Protein AF-A0A533S5J5-F1 (afdb_monomer)

Radius of gyration: 19.78 Å; Cα contacts (8 Å, |Δi|>4): 360; chains: 1; bounding box: 47×61×47 Å

Foldseek 3Di:
DDECEAAACEAAEELEDAEHVEYHYQEYHYHNEYHYANEYHDHLEYHEANEYAAACEYEDHNEYEYHNHYHYHNHYTDHYHYPVPVVLVVLCVVCVVVVPPDDDDPLLSLLQSQLVVVQKDFLVSSCNNSVDPSVVSVVSQVVCVVVVQWDWDDDPRIMIHGNDPPPPPPPDDD

Sequence (174 aa):
ISASTKITFSVVYENTRIGANTVLDTCVVAENCRIGDRVEIERDTVVGAGTELGDGSHLTVQSRVGPFVVVQPHTVVEGTVTAFEKDIERICGLLEKAHAGFGLTHEEAKVCGTLCELGEADARTITRFTNIPYSRTLSILTGLQERGITVSFGNIPKMYALAREEVKDARSSS

Solvent-accessible surface area (backbone atoms only — not comparable to full-atom values): 9068 Å² total; per-residue (Å²): 113,41,66,74,49,44,77,39,85,48,50,76,41,63,78,44,44,40,25,35,54,17,39,37,31,40,23,40,36,34,36,50,17,40,38,28,35,46,21,38,36,30,41,64,19,37,38,27,40,48,18,34,38,24,41,45,18,35,34,38,66,56,11,33,38,31,49,62,26,78,43,57,56,64,36,77,44,76,43,76,49,56,46,68,67,60,51,48,54,52,50,46,54,59,40,49,78,66,41,87,80,67,84,74,52,76,69,50,48,42,52,52,48,52,23,66,75,60,49,60,38,35,63,68,56,48,21,69,76,60,73,41,58,59,74,56,43,51,53,43,53,49,54,34,35,79,70,59,50,29,45,74,50,66,88,79,76,48,28,34,25,59,48,74,76,74,75,77,77,75,70,80,85,127

Structure (mmCIF, N/CA/C/O backbone):
data_AF-A0A533S5J5-F1
#
_entry.id   AF-A0A533S5J5-F1
#
loop_
_atom_site.group_PDB
_atom_site.id
_atom_site.type_symbol
_atom_site.label_atom_id
_atom_site.label_alt_id
_atom_site.label_comp_id
_atom_site.label_asym_id
_atom_site.label_entity_id
_atom_site.label_seq_id
_atom_site.pdbx_PDB_ins_code
_atom_site.Cartn_x
_atom_site.Cartn_y
_atom_site.Cartn_z
_atom_site.occupancy
_atom_site.B_iso_or_equiv
_atom_site.auth_seq_id
_atom_site.auth_comp_id
_atom_site.auth_asym_id
_atom_site.auth_atom_id
_atom_site.pdbx_PDB_model_num
ATOM 1 N N . ILE A 1 1 ? -1.918 -9.291 -15.850 1.00 79.62 1 ILE A N 1
ATOM 2 C CA . ILE A 1 1 ? -0.518 -9.091 -16.287 1.00 79.62 1 ILE A CA 1
ATOM 3 C C . ILE A 1 1 ? -0.581 -8.536 -17.698 1.00 79.62 1 ILE A C 1
ATOM 5 O O . ILE A 1 1 ? -1.290 -9.121 -18.512 1.00 79.62 1 ILE A O 1
ATOM 9 N N . SER A 1 2 ? 0.044 -7.389 -17.946 1.00 84.38 2 SER A N 1
ATOM 10 C CA . SER A 1 2 ? 0.056 -6.737 -19.260 1.00 84.38 2 SER A CA 1
ATOM 11 C C . SER A 1 2 ? 1.109 -7.339 -20.201 1.00 84.38 2 SER A C 1
ATOM 13 O O . SER A 1 2 ? 1.879 -8.224 -19.828 1.00 84.38 2 SER A O 1
ATOM 15 N N . ALA A 1 3 ? 1.116 -6.894 -21.459 1.00 80.44 3 ALA A N 1
ATOM 16 C CA . ALA A 1 3 ? 2.043 -7.388 -22.472 1.00 80.44 3 ALA A CA 1
ATOM 17 C C . ALA A 1 3 ? 3.513 -7.068 -22.129 1.00 80.44 3 ALA A C 1
ATOM 19 O O . ALA A 1 3 ? 3.823 -6.043 -21.518 1.00 80.44 3 ALA A O 1
ATOM 20 N N . SER A 1 4 ? 4.424 -7.942 -22.566 1.00 85.25 4 SER A N 1
ATOM 21 C CA . SER A 1 4 ? 5.881 -7.780 -22.425 1.00 85.25 4 SER A CA 1
ATOM 22 C C . SER A 1 4 ? 6.419 -7.764 -20.984 1.00 85.25 4 SER A C 1
ATOM 24 O O . SER A 1 4 ? 7.568 -7.379 -20.774 1.00 85.25 4 SER A O 1
ATOM 26 N N . THR A 1 5 ? 5.632 -8.192 -19.992 1.00 88.12 5 THR A N 1
ATOM 27 C CA . THR A 1 5 ? 6.115 -8.396 -18.618 1.00 88.12 5 THR A CA 1
ATOM 28 C C . THR A 1 5 ? 7.006 -9.639 -18.542 1.00 88.12 5 THR A C 1
ATOM 30 O O . THR A 1 5 ? 6.647 -10.698 -19.061 1.00 88.12 5 THR A O 1
ATOM 33 N N . LYS A 1 6 ? 8.152 -9.533 -17.863 1.00 90.88 6 LYS A N 1
ATOM 34 C CA . LYS A 1 6 ? 9.041 -10.664 -17.562 1.00 90.88 6 LYS A CA 1
ATOM 35 C C . LYS A 1 6 ? 8.973 -10.980 -16.075 1.00 90.88 6 LYS A C 1
ATOM 37 O O . LYS A 1 6 ? 9.181 -10.092 -15.260 1.00 90.88 6 LYS A O 1
ATOM 42 N N . ILE A 1 7 ? 8.685 -12.233 -15.735 1.00 90.56 7 ILE A N 1
ATOM 43 C CA . ILE A 1 7 ? 8.615 -12.709 -14.350 1.00 90.56 7 ILE A CA 1
ATOM 44 C C . ILE A 1 7 ? 9.520 -13.933 -14.241 1.00 90.56 7 ILE A C 1
ATOM 46 O O . ILE A 1 7 ? 9.263 -14.945 -14.893 1.00 90.56 7 ILE A O 1
ATOM 50 N N . THR A 1 8 ? 10.577 -13.833 -13.439 1.00 91.12 8 THR A N 1
ATOM 51 C CA . THR A 1 8 ? 11.606 -14.871 -13.294 1.00 91.12 8 THR A CA 1
ATOM 52 C C . THR A 1 8 ? 11.771 -15.192 -11.816 1.00 91.12 8 THR A C 1
ATOM 54 O O . THR A 1 8 ? 12.096 -14.304 -11.047 1.00 91.12 8 THR A O 1
ATOM 57 N N . PHE A 1 9 ? 11.523 -16.437 -11.399 1.00 89.50 9 PHE A N 1
ATOM 58 C CA . PHE A 1 9 ? 11.645 -16.875 -9.993 1.00 89.50 9 PHE A CA 1
ATOM 59 C C . PHE A 1 9 ? 10.881 -16.020 -8.958 1.00 89.50 9 PHE A C 1
ATOM 61 O O . PHE A 1 9 ? 11.203 -16.052 -7.773 1.00 89.50 9 PHE A O 1
ATOM 68 N N . SER A 1 10 ? 9.851 -15.286 -9.385 1.00 89.88 10 SER A N 1
ATOM 69 C CA . SER A 1 10 ? 9.078 -14.393 -8.519 1.00 89.88 10 SER A CA 1
ATOM 70 C C . SER A 1 10 ? 7.706 -14.958 -8.171 1.00 89.88 10 SER A C 1
ATOM 72 O O . SER A 1 10 ? 7.089 -15.678 -8.958 1.00 89.88 10 SER A O 1
ATOM 74 N N . VAL A 1 11 ? 7.201 -14.575 -7.000 1.00 87.62 11 VAL A N 1
ATOM 75 C CA . VAL A 1 11 ? 5.860 -14.917 -6.512 1.00 87.62 11 VAL A CA 1
ATOM 76 C C . VAL A 1 11 ? 4.982 -13.674 -6.569 1.00 87.62 11 VAL A C 1
ATOM 78 O O . VAL A 1 11 ? 5.338 -12.639 -6.013 1.00 87.62 11 VAL A O 1
ATOM 81 N N . VAL A 1 12 ? 3.823 -13.777 -7.219 1.00 90.06 12 VAL A N 1
ATOM 82 C CA . VAL A 1 12 ? 2.821 -12.705 -7.288 1.00 90.06 12 VAL A CA 1
ATOM 83 C C . VAL A 1 12 ? 1.501 -13.243 -6.751 1.00 90.06 12 VAL A C 1
ATOM 85 O O . VAL A 1 12 ? 0.959 -14.205 -7.293 1.00 90.06 12 VAL A O 1
ATOM 88 N N . TYR A 1 13 ? 1.000 -12.628 -5.684 1.00 84.00 13 TYR A N 1
ATOM 89 C CA . TYR A 1 13 ? -0.268 -12.988 -5.055 1.00 84.00 13 TYR A CA 1
ATOM 90 C C . TYR A 1 13 ? -1.476 -12.390 -5.796 1.00 84.00 13 TYR A C 1
ATOM 92 O O . TYR A 1 13 ? -1.351 -11.598 -6.735 1.00 84.00 13 TYR A O 1
ATOM 100 N N . GLU A 1 14 ? -2.672 -12.817 -5.395 1.00 80.62 14 GLU A N 1
ATOM 101 C CA . GLU A 1 14 ? -3.927 -12.499 -6.072 1.00 80.62 14 GLU A CA 1
ATOM 102 C C . GLU A 1 14 ? -4.312 -11.011 -6.032 1.00 80.62 14 GLU A C 1
ATOM 104 O O . GLU A 1 14 ? -3.802 -10.212 -5.248 1.00 80.62 14 GLU A O 1
ATOM 109 N N . ASN A 1 15 ? -5.232 -10.624 -6.921 1.00 79.81 15 ASN A N 1
ATOM 110 C CA . ASN A 1 15 ? -5.727 -9.248 -7.069 1.00 79.81 15 ASN A CA 1
ATOM 111 C C . ASN A 1 15 ? -4.654 -8.194 -7.401 1.00 79.81 15 ASN A C 1
ATOM 113 O O . ASN A 1 15 ? -4.936 -6.996 -7.372 1.00 79.81 15 ASN A O 1
ATOM 117 N N . THR A 1 16 ? -3.454 -8.627 -7.789 1.00 85.06 16 THR A N 1
ATOM 118 C CA . THR A 1 16 ? -2.362 -7.745 -8.196 1.00 85.06 16 THR A CA 1
ATOM 119 C C . THR A 1 16 ? -2.407 -7.440 -9.692 1.00 85.06 16 THR A C 1
ATOM 121 O O . THR A 1 16 ? -2.560 -8.320 -10.545 1.00 85.06 16 THR A O 1
ATOM 124 N N . ARG A 1 17 ? -2.270 -6.157 -10.031 1.00 88.75 17 ARG A N 1
ATOM 125 C CA . ARG A 1 17 ? -2.191 -5.664 -11.413 1.00 88.75 17 ARG A CA 1
ATOM 126 C C . ARG A 1 17 ? -0.745 -5.334 -11.738 1.00 88.75 17 ARG A C 1
ATOM 128 O O . ARG A 1 17 ? -0.096 -4.659 -10.955 1.00 88.75 17 ARG A O 1
ATOM 135 N N . ILE A 1 18 ? -0.266 -5.795 -12.891 1.00 92.62 18 ILE A N 1
ATOM 136 C CA . ILE A 1 18 ? 1.099 -5.535 -13.360 1.00 92.62 18 ILE A CA 1
ATOM 137 C C . ILE A 1 18 ? 1.045 -4.905 -14.743 1.00 92.62 18 ILE A C 1
ATOM 139 O O . ILE A 1 18 ? 0.459 -5.505 -15.653 1.00 92.62 18 ILE A O 1
ATOM 143 N N . GLY A 1 19 ? 1.649 -3.724 -14.858 1.00 91.56 19 GLY A N 1
ATOM 144 C CA . GLY A 1 19 ? 1.806 -2.945 -16.076 1.00 91.56 19 GLY A CA 1
ATOM 145 C C . GLY A 1 19 ? 2.725 -3.586 -17.115 1.00 91.56 19 GLY A C 1
ATOM 146 O O . GLY A 1 19 ? 3.344 -4.635 -16.906 1.00 91.56 19 GLY A O 1
ATOM 147 N N . ALA A 1 20 ? 2.734 -2.988 -18.299 1.00 92.62 20 ALA A N 1
ATOM 148 C CA . ALA A 1 20 ? 3.466 -3.461 -19.462 1.00 92.62 20 ALA A CA 1
ATOM 149 C C . ALA A 1 20 ? 4.966 -3.187 -19.331 1.00 92.62 20 ALA A C 1
ATOM 151 O O . ALA A 1 20 ? 5.386 -2.190 -18.748 1.00 92.62 20 ALA A O 1
ATOM 152 N N . ASN A 1 21 ? 5.784 -4.036 -19.958 1.00 93.38 21 ASN A N 1
ATOM 153 C CA . ASN A 1 21 ? 7.254 -3.917 -19.956 1.00 93.38 21 ASN A CA 1
ATOM 154 C C . ASN A 1 21 ? 7.889 -3.937 -18.555 1.00 93.38 21 ASN A C 1
ATOM 156 O O . ASN A 1 21 ? 8.977 -3.404 -18.360 1.00 93.38 21 ASN A O 1
ATOM 160 N N . THR A 1 22 ? 7.198 -4.530 -17.588 1.00 93.94 22 THR A N 1
ATOM 161 C CA . THR A 1 22 ? 7.650 -4.632 -16.202 1.00 93.94 22 THR A CA 1
ATOM 162 C C . THR A 1 22 ? 8.494 -5.895 -16.002 1.00 93.94 22 THR A C 1
ATOM 164 O O . THR A 1 22 ? 8.206 -6.941 -16.594 1.00 93.94 22 THR A O 1
ATOM 167 N N . VAL A 1 23 ? 9.546 -5.806 -15.192 1.00 94.69 23 VAL A N 1
ATOM 168 C CA . VAL A 1 23 ? 10.498 -6.891 -14.924 1.00 94.69 23 VAL A CA 1
ATOM 169 C C . VAL A 1 23 ? 10.460 -7.242 -13.445 1.00 94.69 23 VAL A C 1
ATOM 171 O O . VAL A 1 23 ? 10.654 -6.384 -12.592 1.00 94.69 23 VAL A O 1
ATOM 174 N N . LEU A 1 24 ? 10.189 -8.510 -13.151 1.00 93.06 24 LEU A N 1
ATOM 175 C CA . LEU A 1 24 ? 10.242 -9.098 -11.819 1.00 93.06 24 LEU A CA 1
ATOM 176 C C . LEU A 1 24 ? 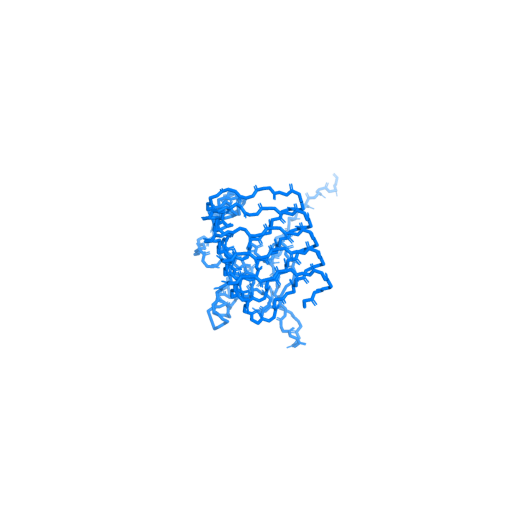11.295 -10.206 -11.839 1.00 93.06 24 LEU A C 1
ATOM 178 O O . LEU A 1 24 ? 11.146 -11.171 -12.597 1.00 93.06 24 LEU A O 1
ATOM 182 N N . ASP A 1 25 ? 12.322 -10.089 -11.003 1.00 93.81 25 ASP A N 1
ATOM 183 C CA . ASP A 1 25 ? 13.356 -11.112 -10.836 1.00 93.81 25 ASP A CA 1
ATOM 184 C C . ASP A 1 25 ? 13.514 -11.489 -9.361 1.00 93.81 25 ASP A C 1
ATOM 186 O O . ASP A 1 25 ? 13.860 -10.652 -8.539 1.00 93.81 25 ASP A O 1
ATOM 190 N N . THR A 1 26 ? 13.268 -12.757 -9.029 1.00 91.75 26 THR A N 1
ATOM 191 C CA . THR A 1 26 ? 13.468 -13.359 -7.702 1.00 91.75 26 THR A CA 1
ATOM 192 C C . THR A 1 26 ? 12.866 -12.510 -6.574 1.00 91.75 26 THR A C 1
ATOM 194 O O . THR A 1 26 ? 13.522 -12.196 -5.581 1.00 91.75 26 THR A O 1
ATOM 197 N N . CYS A 1 27 ? 11.612 -12.089 -6.743 1.00 90.12 27 CYS A N 1
ATOM 198 C CA . CYS A 1 27 ? 10.936 -11.158 -5.837 1.00 90.12 27 CYS A CA 1
ATOM 199 C C . CYS A 1 27 ? 9.575 -11.684 -5.361 1.00 90.12 27 CYS A C 1
ATOM 201 O O . CYS A 1 27 ? 8.988 -12.590 -5.957 1.00 90.12 27 CYS A O 1
ATOM 203 N N . VAL A 1 28 ? 9.031 -11.082 -4.304 1.00 87.38 28 VAL A N 1
ATOM 204 C CA . VAL A 1 28 ? 7.688 -11.393 -3.790 1.00 87.38 28 VAL A CA 1
ATOM 205 C C . VAL A 1 28 ? 6.810 -10.154 -3.869 1.00 87.38 28 VAL A C 1
ATOM 207 O O . VAL A 1 28 ? 7.141 -9.123 -3.291 1.00 87.38 28 VAL A O 1
ATOM 210 N N . VAL A 1 29 ? 5.672 -10.262 -4.551 1.00 90.12 29 VAL A N 1
ATOM 211 C CA . VAL A 1 29 ? 4.645 -9.219 -4.625 1.00 90.12 29 VAL A CA 1
ATOM 212 C C . VAL A 1 29 ? 3.370 -9.731 -3.978 1.00 90.12 29 VAL A C 1
ATOM 214 O O . VAL A 1 29 ? 2.748 -10.663 -4.485 1.00 90.12 29 VAL A O 1
ATOM 217 N N . ALA A 1 30 ? 2.994 -9.126 -2.854 1.00 84.81 30 ALA A N 1
ATOM 218 C CA . ALA A 1 30 ? 1.798 -9.479 -2.101 1.00 84.81 30 ALA A CA 1
ATOM 219 C C . ALA A 1 30 ? 0.495 -9.116 -2.844 1.00 84.81 30 ALA A C 1
ATOM 221 O O . ALA A 1 30 ? 0.498 -8.672 -3.994 1.00 84.81 30 ALA A O 1
ATOM 222 N N . GLU A 1 31 ? -0.635 -9.394 -2.200 1.00 77.69 31 GLU A N 1
ATOM 223 C CA . GLU A 1 31 ? -1.970 -9.249 -2.776 1.00 77.69 31 GLU A CA 1
ATOM 224 C C . GLU A 1 31 ? -2.414 -7.789 -2.922 1.00 77.69 31 GLU A C 1
ATOM 226 O O . GLU A 1 31 ? -1.979 -6.902 -2.183 1.00 77.69 31 GLU A O 1
ATOM 231 N N . ASN A 1 32 ? -3.355 -7.552 -3.839 1.00 81.69 32 ASN A N 1
ATOM 232 C CA . ASN A 1 32 ? -3.981 -6.244 -4.076 1.00 81.69 32 ASN A CA 1
ATOM 233 C C . ASN A 1 32 ? -3.008 -5.124 -4.495 1.00 81.69 32 ASN A C 1
ATOM 235 O O . ASN A 1 32 ? -3.327 -3.947 -4.329 1.00 81.69 32 ASN A O 1
ATOM 239 N N . CYS A 1 33 ? -1.841 -5.461 -5.043 1.00 86.00 33 CYS A N 1
ATOM 240 C CA . CYS A 1 33 ? -0.856 -4.468 -5.462 1.00 86.00 33 CYS A CA 1
ATOM 241 C C . CYS A 1 33 ? -1.174 -3.889 -6.849 1.00 86.00 33 CYS A C 1
ATOM 243 O O . CYS A 1 33 ? -1.759 -4.553 -7.715 1.00 86.00 33 CYS A O 1
ATOM 245 N N . ARG A 1 34 ? -0.740 -2.653 -7.102 1.00 89.00 34 ARG A N 1
ATOM 246 C CA . ARG A 1 34 ? -0.739 -2.052 -8.444 1.00 89.00 34 ARG A CA 1
ATOM 247 C C . ARG A 1 34 ? 0.683 -1.745 -8.855 1.00 89.00 34 ARG A C 1
ATOM 249 O O . ARG A 1 34 ? 1.305 -0.859 -8.294 1.00 89.00 34 ARG A O 1
ATOM 256 N N . ILE A 1 35 ? 1.187 -2.464 -9.841 1.00 93.19 35 ILE A N 1
ATOM 257 C CA . ILE A 1 35 ? 2.502 -2.222 -10.416 1.00 93.19 35 ILE A CA 1
ATOM 258 C C . ILE A 1 35 ? 2.305 -1.505 -11.748 1.00 93.19 35 ILE A C 1
ATOM 260 O O . ILE A 1 35 ? 1.610 -2.033 -12.621 1.00 93.19 35 ILE A O 1
ATOM 264 N N . GLY A 1 36 ? 2.891 -0.319 -11.882 1.00 91.94 36 GLY A N 1
ATOM 265 C CA . GLY A 1 36 ? 2.875 0.491 -13.094 1.00 91.94 36 GLY A CA 1
ATOM 266 C C . GLY A 1 36 ? 3.622 -0.139 -14.270 1.00 91.94 36 GLY A C 1
ATOM 267 O O . GLY A 1 36 ? 4.120 -1.272 -14.208 1.00 91.94 36 GLY A O 1
ATOM 268 N N . ASP A 1 37 ? 3.683 0.608 -15.364 1.00 94.06 37 ASP A N 1
ATOM 269 C CA . ASP A 1 37 ? 4.410 0.243 -16.575 1.00 94.06 37 ASP A CA 1
ATOM 270 C C . ASP A 1 37 ? 5.916 0.481 -16.405 1.00 94.06 37 ASP A C 1
ATOM 272 O O . ASP A 1 37 ? 6.342 1.427 -15.744 1.00 94.06 37 ASP A O 1
ATOM 276 N N . ARG A 1 38 ? 6.744 -0.343 -17.060 1.00 94.38 38 ARG A N 1
ATOM 277 C CA . ARG A 1 38 ? 8.219 -0.230 -17.050 1.00 94.38 38 ARG A CA 1
ATOM 278 C C . ARG A 1 38 ? 8.825 -0.265 -15.643 1.00 94.38 38 ARG A C 1
ATOM 280 O O . ARG A 1 38 ? 9.865 0.343 -15.412 1.00 94.38 38 ARG A O 1
ATOM 287 N N . VAL A 1 39 ? 8.165 -0.943 -14.710 1.00 95.19 39 VAL A N 1
ATOM 288 C CA . VAL A 1 39 ? 8.682 -1.120 -13.352 1.00 95.19 39 VAL A CA 1
ATOM 289 C C . VAL A 1 39 ? 9.737 -2.218 -13.353 1.00 95.19 39 VAL A C 1
ATOM 291 O O . VAL A 1 39 ? 9.589 -3.229 -14.039 1.00 95.19 39 VAL A O 1
ATOM 294 N N . GLU A 1 40 ? 10.787 -2.043 -12.567 1.00 95.19 40 GLU A N 1
ATOM 295 C CA . GLU A 1 40 ? 11.826 -3.049 -12.381 1.00 95.19 40 GLU A CA 1
ATOM 296 C C . GLU A 1 40 ? 11.923 -3.419 -10.904 1.00 95.19 40 GLU A C 1
ATOM 298 O O . GLU A 1 40 ? 12.067 -2.557 -10.040 1.00 95.19 40 GLU A O 1
ATOM 303 N N . ILE A 1 41 ? 11.770 -4.708 -10.617 1.00 93.56 41 ILE A N 1
ATOM 304 C CA . ILE A 1 41 ? 11.835 -5.275 -9.274 1.00 93.56 41 ILE A CA 1
ATOM 305 C C . ILE A 1 41 ? 12.953 -6.307 -9.272 1.00 93.56 41 ILE A C 1
ATOM 307 O O . ILE A 1 41 ? 12.817 -7.381 -9.867 1.00 93.56 41 ILE A O 1
ATOM 311 N N . GLU A 1 42 ? 14.055 -5.960 -8.617 1.00 93.06 42 GLU A N 1
ATOM 312 C CA . GLU A 1 42 ? 15.245 -6.798 -8.549 1.00 93.06 42 GLU A CA 1
ATOM 313 C C . GLU A 1 42 ? 15.148 -7.890 -7.470 1.00 93.06 42 GLU A C 1
ATOM 315 O O . GLU A 1 42 ? 14.190 -7.986 -6.695 1.00 93.06 42 GLU A O 1
ATOM 320 N N . ARG A 1 43 ? 16.194 -8.716 -7.417 1.00 90.62 43 ARG A N 1
ATOM 321 C CA . ARG A 1 43 ? 16.293 -9.921 -6.589 1.00 90.62 43 ARG A CA 1
ATOM 322 C C . ARG A 1 43 ? 16.173 -9.646 -5.096 1.00 90.62 43 ARG A C 1
ATOM 324 O O . ARG A 1 43 ? 16.618 -8.618 -4.592 1.00 90.62 43 ARG A O 1
ATOM 331 N N . ASP A 1 44 ? 15.597 -10.615 -4.392 1.00 85.81 44 ASP A N 1
ATOM 332 C CA . ASP A 1 44 ? 15.371 -10.594 -2.944 1.00 85.81 44 ASP A CA 1
ATOM 333 C C . ASP A 1 44 ? 14.493 -9.423 -2.470 1.00 85.81 44 ASP A C 1
ATOM 335 O O . ASP A 1 44 ? 14.482 -9.075 -1.286 1.00 85.81 44 ASP A O 1
ATOM 339 N N . THR A 1 45 ? 13.728 -8.826 -3.388 1.00 89.12 45 THR A N 1
ATOM 340 C CA . THR A 1 45 ? 12.826 -7.715 -3.089 1.00 89.12 45 THR A CA 1
ATOM 341 C C . THR A 1 45 ? 11.460 -8.209 -2.629 1.00 89.12 45 THR A C 1
ATOM 343 O O . THR A 1 45 ? 10.899 -9.163 -3.179 1.00 89.12 45 THR A O 1
ATOM 346 N N . VAL A 1 46 ? 10.882 -7.518 -1.644 1.00 86.38 46 VAL A N 1
ATOM 347 C CA . VAL A 1 46 ? 9.530 -7.789 -1.137 1.00 86.38 46 VAL A CA 1
ATOM 348 C C . VAL A 1 46 ? 8.651 -6.553 -1.279 1.00 86.38 46 VAL A C 1
ATOM 350 O O . VAL A 1 46 ? 9.006 -5.477 -0.803 1.00 86.38 46 VAL A O 1
ATOM 353 N N . VAL A 1 47 ? 7.478 -6.725 -1.885 1.00 87.88 47 VAL A N 1
ATOM 354 C CA . VAL A 1 47 ? 6.427 -5.711 -2.010 1.00 87.88 47 VAL A CA 1
ATOM 355 C C . VAL A 1 47 ? 5.232 -6.133 -1.160 1.00 87.88 47 VAL A C 1
ATOM 357 O O . VAL A 1 47 ? 4.610 -7.166 -1.419 1.00 87.88 47 VAL A O 1
ATOM 360 N N . GLY A 1 48 ? 4.934 -5.345 -0.129 1.00 84.19 48 GLY A N 1
ATOM 361 C CA . GLY A 1 48 ? 3.830 -5.567 0.803 1.00 84.19 48 GLY A CA 1
ATOM 362 C C . GLY A 1 48 ? 2.449 -5.388 0.170 1.00 84.19 48 GLY A C 1
ATOM 363 O O . GLY A 1 48 ? 2.315 -4.833 -0.915 1.00 84.19 48 GLY A O 1
ATOM 364 N N . ALA A 1 49 ? 1.417 -5.897 0.847 1.00 77.69 49 ALA A N 1
ATOM 365 C CA . ALA A 1 49 ? 0.052 -5.932 0.321 1.00 77.69 49 ALA A CA 1
ATOM 366 C C . ALA A 1 49 ? -0.532 -4.527 0.127 1.00 77.69 49 ALA A C 1
ATOM 368 O O . ALA A 1 49 ? -0.271 -3.626 0.924 1.00 77.69 49 ALA A O 1
ATOM 369 N N . GLY A 1 50 ? -1.345 -4.351 -0.917 1.00 74.69 50 GLY A N 1
ATOM 370 C CA . GLY A 1 50 ? -2.009 -3.075 -1.203 1.00 74.69 50 GLY A CA 1
ATOM 371 C C . GLY A 1 50 ? -1.067 -1.947 -1.634 1.00 74.69 50 GLY A C 1
ATOM 372 O O . GLY A 1 50 ? -1.469 -0.789 -1.606 1.00 74.69 50 GLY A O 1
ATOM 373 N N . THR A 1 51 ? 0.176 -2.264 -1.997 1.00 83.44 51 THR A N 1
ATOM 374 C CA . THR A 1 51 ? 1.180 -1.281 -2.418 1.00 83.44 51 THR A CA 1
ATOM 375 C C . THR A 1 51 ? 1.007 -0.897 -3.884 1.00 83.44 51 THR A C 1
ATOM 377 O O . THR A 1 51 ? 0.708 -1.737 -4.741 1.00 83.44 51 THR A O 1
ATOM 380 N N . GLU A 1 52 ? 1.227 0.382 -4.181 1.00 86.12 52 GLU A N 1
ATOM 381 C CA . GLU A 1 52 ? 1.180 0.939 -5.531 1.00 86.12 52 GLU A CA 1
ATOM 382 C C . GLU A 1 52 ? 2.577 1.409 -5.956 1.00 86.12 52 GLU A C 1
ATOM 384 O O . GLU A 1 52 ? 3.195 2.236 -5.288 1.00 86.12 52 GLU A O 1
ATOM 389 N N . LEU A 1 53 ? 3.090 0.870 -7.063 1.00 91.06 53 LEU A N 1
ATOM 390 C CA . LEU A 1 53 ? 4.341 1.283 -7.692 1.00 91.06 53 LEU A CA 1
ATOM 391 C C . LEU A 1 53 ? 4.029 2.085 -8.954 1.00 91.06 53 LEU A C 1
ATOM 393 O O . LEU A 1 53 ? 3.403 1.560 -9.876 1.00 91.06 53 LEU A O 1
ATOM 397 N N . GLY A 1 54 ? 4.455 3.344 -8.991 1.00 88.88 54 GLY A N 1
ATOM 398 C CA . GLY A 1 54 ? 4.294 4.211 -10.152 1.00 88.88 54 GLY A CA 1
ATOM 399 C C . GLY A 1 54 ? 5.152 3.791 -11.348 1.00 88.88 54 GLY A C 1
ATOM 400 O O . GLY A 1 54 ? 6.142 3.073 -11.215 1.00 88.88 54 GLY A O 1
ATOM 401 N N . ASP A 1 55 ? 4.780 4.271 -12.532 1.00 91.75 55 ASP A N 1
ATOM 402 C CA . ASP A 1 55 ? 5.454 3.918 -13.783 1.00 91.75 55 ASP A CA 1
ATOM 403 C C . ASP A 1 55 ? 6.954 4.249 -13.750 1.00 91.75 55 ASP A C 1
ATOM 405 O O . ASP A 1 55 ? 7.376 5.305 -13.272 1.00 91.75 55 ASP A O 1
ATOM 409 N N . GLY A 1 56 ? 7.782 3.345 -14.269 1.00 91.81 56 GLY A N 1
ATOM 410 C CA . GLY A 1 56 ? 9.233 3.517 -14.306 1.00 91.81 56 GLY A CA 1
ATOM 411 C C . GLY A 1 5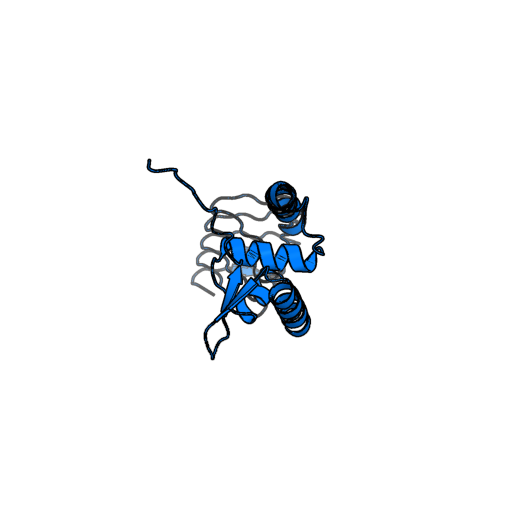6 ? 9.920 3.486 -12.938 1.00 91.81 56 GLY A C 1
ATOM 412 O O . GLY A 1 56 ? 11.067 3.920 -12.851 1.00 91.81 56 GLY A O 1
ATOM 413 N N . SER A 1 57 ? 9.248 3.041 -11.869 1.00 92.94 57 SER A N 1
ATOM 414 C CA . SER A 1 57 ? 9.898 2.846 -10.569 1.00 92.94 57 SER A CA 1
ATOM 415 C C . SER A 1 57 ? 10.864 1.660 -10.601 1.00 92.94 57 SER A C 1
ATOM 417 O O . SER A 1 57 ? 10.572 0.646 -11.240 1.00 92.94 57 SER A O 1
ATOM 419 N N . HIS A 1 58 ? 11.960 1.752 -9.856 1.00 94.44 58 HIS A N 1
ATOM 420 C CA . HIS A 1 58 ? 12.978 0.708 -9.765 1.00 94.44 58 HIS A CA 1
ATOM 421 C C . HIS A 1 58 ? 13.219 0.338 -8.296 1.00 94.44 58 HIS A C 1
ATOM 423 O O . HIS A 1 58 ? 13.543 1.201 -7.482 1.00 94.44 58 HIS A O 1
ATOM 429 N N . LEU A 1 59 ? 13.030 -0.932 -7.942 1.00 92.12 59 LEU A N 1
ATOM 430 C CA . LEU A 1 59 ? 13.302 -1.471 -6.609 1.00 92.12 59 LEU A CA 1
ATOM 431 C C . LEU A 1 59 ? 14.592 -2.283 -6.686 1.00 92.12 59 LEU A C 1
ATOM 433 O O . LEU A 1 59 ? 14.617 -3.320 -7.351 1.00 92.12 59 LEU A O 1
ATOM 437 N N . THR A 1 60 ? 15.635 -1.819 -5.998 1.00 91.94 60 THR A N 1
ATOM 438 C CA . THR A 1 60 ? 16.963 -2.445 -6.050 1.00 91.94 60 THR A CA 1
ATOM 439 C C . THR A 1 60 ? 17.014 -3.746 -5.255 1.00 91.94 60 THR A C 1
ATOM 441 O O . THR A 1 60 ? 16.157 -3.993 -4.403 1.00 91.94 60 THR A O 1
ATOM 444 N N . VAL A 1 61 ? 18.073 -4.536 -5.458 1.00 89.44 61 VAL A N 1
ATOM 445 C CA . VAL A 1 61 ? 18.353 -5.770 -4.704 1.00 89.44 61 VAL A CA 1
ATOM 446 C C . VAL A 1 61 ? 18.113 -5.597 -3.198 1.00 89.44 61 VAL A C 1
ATOM 448 O O . VA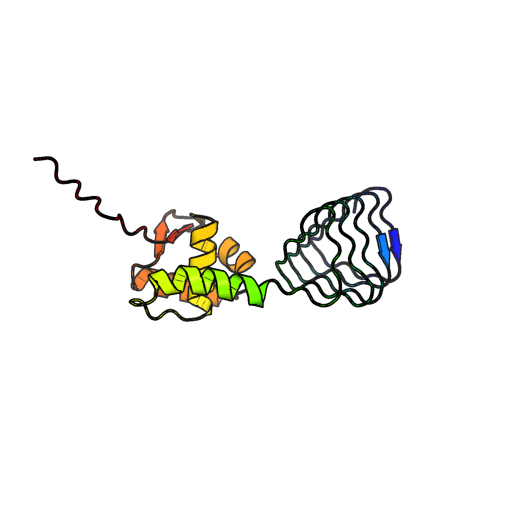L A 1 61 ? 18.547 -4.611 -2.600 1.00 89.44 61 VAL A O 1
ATOM 451 N N . GLN A 1 62 ? 17.447 -6.583 -2.583 1.00 84.62 62 GLN A N 1
ATOM 452 C CA . GLN A 1 62 ? 17.117 -6.631 -1.147 1.00 84.62 62 GLN A CA 1
ATOM 453 C C . GLN A 1 62 ? 16.198 -5.504 -0.645 1.00 84.62 62 GLN A C 1
ATOM 455 O O . GLN A 1 62 ? 16.065 -5.303 0.570 1.00 84.62 62 GLN A O 1
ATOM 460 N N . SER A 1 63 ? 15.523 -4.787 -1.543 1.00 87.44 63 SER A N 1
ATOM 461 C CA . SER A 1 63 ? 14.587 -3.747 -1.135 1.00 87.44 63 SER A CA 1
ATOM 462 C C . SER A 1 63 ? 13.310 -4.321 -0.529 1.00 87.44 63 SER A C 1
ATOM 464 O O . SER A 1 63 ? 12.830 -5.404 -0.866 1.00 87.44 63 SER A O 1
ATOM 466 N N . ARG A 1 64 ? 12.725 -3.587 0.411 1.00 82.44 64 ARG A N 1
ATOM 467 C CA . ARG A 1 64 ? 11.507 -3.989 1.112 1.00 82.44 64 ARG A CA 1
ATOM 468 C C . ARG A 1 64 ? 10.540 -2.833 1.138 1.00 82.44 64 ARG A C 1
ATOM 470 O O . ARG A 1 64 ? 10.751 -1.869 1.863 1.00 82.44 64 ARG A O 1
ATOM 477 N N . VAL A 1 65 ? 9.464 -2.959 0.379 1.00 85.75 65 VAL A N 1
ATOM 478 C CA . VAL A 1 65 ? 8.356 -2.016 0.412 1.00 85.75 65 VAL A CA 1
ATOM 479 C C . VAL A 1 65 ? 7.294 -2.574 1.348 1.00 85.75 65 VAL A C 1
ATOM 481 O O . VAL A 1 65 ? 6.775 -3.670 1.138 1.00 85.75 65 VAL A O 1
ATOM 484 N N . GLY A 1 66 ? 6.995 -1.836 2.412 1.00 78.88 66 GLY A N 1
ATOM 485 C CA . GLY A 1 66 ? 5.932 -2.161 3.352 1.00 78.88 66 GLY A CA 1
ATOM 486 C C . GLY A 1 66 ? 4.558 -2.196 2.673 1.00 78.88 66 GLY A C 1
ATOM 487 O O . GLY A 1 66 ? 4.412 -1.738 1.540 1.00 78.88 66 GLY A O 1
ATOM 488 N N . PRO A 1 67 ? 3.543 -2.761 3.340 1.00 74.62 67 PRO A N 1
ATOM 489 C CA . PRO A 1 67 ? 2.185 -2.758 2.814 1.00 74.62 67 PRO A CA 1
ATOM 490 C C . PRO A 1 67 ? 1.612 -1.332 2.791 1.00 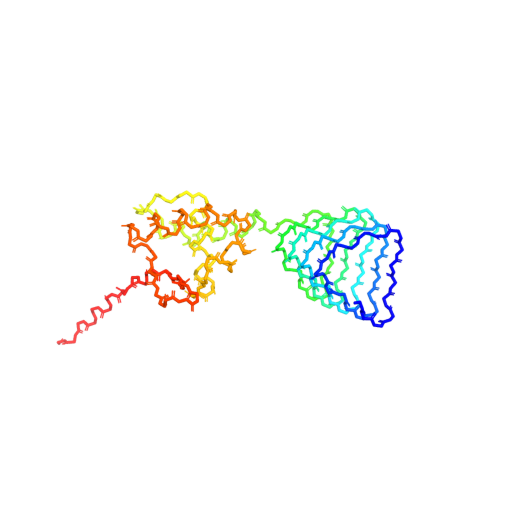74.62 67 PRO A C 1
ATOM 492 O O . PRO A 1 67 ? 1.982 -0.507 3.629 1.00 74.62 67 PRO A O 1
ATOM 495 N N . PHE A 1 68 ? 0.698 -1.070 1.853 1.00 71.12 68 PHE A N 1
ATOM 496 C CA . PHE A 1 68 ? 0.009 0.218 1.651 1.00 71.12 68 PHE A CA 1
ATOM 497 C C . PHE A 1 68 ? 0.935 1.402 1.343 1.00 71.12 68 PHE A C 1
ATOM 499 O O . PHE A 1 68 ? 0.601 2.553 1.610 1.00 71.12 68 PHE A O 1
ATOM 506 N N . VAL A 1 69 ? 2.114 1.133 0.783 1.00 77.38 69 VAL A N 1
ATOM 507 C CA . VAL A 1 69 ? 3.030 2.187 0.338 1.00 77.38 69 VAL A CA 1
ATOM 508 C C . VAL A 1 69 ? 2.632 2.634 -1.067 1.00 77.38 69 VAL A C 1
ATOM 510 O O . VAL A 1 69 ? 2.328 1.805 -1.923 1.00 77.38 69 VAL A O 1
ATOM 513 N N . VAL A 1 70 ? 2.697 3.939 -1.331 1.00 80.56 70 VAL A N 1
ATOM 514 C CA . VAL A 1 70 ? 2.615 4.486 -2.691 1.00 80.56 70 VAL A CA 1
ATOM 515 C C . VAL A 1 70 ? 3.995 4.992 -3.096 1.00 80.56 70 VAL A C 1
ATOM 517 O O . VAL A 1 70 ? 4.494 5.982 -2.560 1.00 80.56 70 VAL A O 1
ATOM 520 N N . VAL A 1 71 ? 4.625 4.306 -4.045 1.00 84.44 71 VAL A N 1
ATOM 521 C CA . VAL A 1 71 ? 5.890 4.721 -4.654 1.00 84.44 71 VAL A CA 1
ATOM 522 C C . VAL A 1 71 ? 5.573 5.563 -5.883 1.00 84.44 71 VAL A C 1
ATOM 524 O O . VAL A 1 71 ? 4.870 5.120 -6.789 1.00 84.44 71 VAL A O 1
ATOM 527 N N . GLN A 1 72 ? 6.091 6.789 -5.920 1.00 85.38 72 GLN A N 1
ATOM 528 C CA . GLN A 1 72 ? 5.868 7.706 -7.038 1.00 85.38 72 GLN A CA 1
ATOM 529 C C . GLN A 1 72 ? 6.520 7.185 -8.335 1.00 85.38 72 GLN A C 1
ATOM 531 O O . GLN A 1 72 ? 7.543 6.492 -8.268 1.00 85.38 72 GLN A O 1
ATOM 536 N N . PRO A 1 73 ? 5.989 7.538 -9.522 1.00 86.31 73 PRO A N 1
ATOM 537 C CA . PRO A 1 73 ? 6.630 7.220 -10.797 1.00 86.31 73 PRO A CA 1
ATOM 538 C C . PRO A 1 73 ? 8.093 7.683 -10.841 1.00 86.31 73 PRO A C 1
ATOM 540 O O . PRO A 1 73 ? 8.442 8.699 -10.240 1.00 86.31 73 PRO A O 1
ATOM 543 N N . HIS A 1 74 ? 8.946 6.946 -11.555 1.00 88.94 74 HIS A N 1
ATOM 544 C CA . HIS A 1 74 ? 10.386 7.219 -11.698 1.00 88.94 74 HIS A CA 1
ATOM 545 C C . HIS A 1 74 ? 11.189 7.256 -10.384 1.00 88.94 74 HIS A C 1
ATOM 547 O O . HIS A 1 74 ? 12.270 7.842 -10.329 1.00 88.94 74 HIS A O 1
ATOM 553 N N . THR A 1 75 ? 10.678 6.633 -9.321 1.00 85.50 75 THR A N 1
ATOM 554 C CA . THR A 1 75 ? 11.379 6.550 -8.033 1.00 85.50 75 THR A CA 1
ATOM 555 C C . THR A 1 75 ? 12.277 5.321 -7.976 1.00 85.50 75 THR A C 1
ATOM 557 O O . THR A 1 75 ? 11.866 4.228 -8.366 1.00 85.50 75 THR A O 1
ATOM 560 N N . VAL A 1 76 ? 13.477 5.496 -7.423 1.00 89.25 76 VAL A N 1
ATOM 561 C CA . VAL A 1 76 ? 14.372 4.396 -7.053 1.00 89.25 76 VAL A CA 1
ATOM 562 C C . VAL A 1 76 ? 14.200 4.111 -5.565 1.00 89.25 76 VAL A C 1
ATOM 564 O O . VAL A 1 76 ? 14.338 5.011 -4.735 1.00 89.25 76 VAL A O 1
ATOM 567 N N . VAL A 1 77 ? 13.861 2.872 -5.230 1.00 83.75 77 VAL A N 1
ATOM 568 C CA . VAL A 1 77 ? 13.741 2.394 -3.855 1.00 83.75 77 VAL A CA 1
ATOM 569 C C . VAL A 1 77 ? 14.971 1.563 -3.529 1.00 83.75 77 VAL A C 1
ATOM 571 O O . VAL A 1 77 ? 15.162 0.503 -4.119 1.00 83.75 77 VAL A O 1
ATOM 574 N N . GLU A 1 78 ? 15.757 2.047 -2.569 1.00 85.00 78 GLU A N 1
ATOM 575 C CA . GLU A 1 78 ? 16.906 1.345 -1.998 1.00 85.00 78 GLU A CA 1
ATOM 576 C C . GLU A 1 78 ? 16.641 1.021 -0.523 1.00 85.00 78 GLU A C 1
ATOM 578 O O . GLU A 1 78 ? 16.352 1.904 0.291 1.00 85.00 78 GLU A O 1
ATOM 583 N N . GLY A 1 79 ? 16.747 -0.258 -0.160 1.00 81.06 79 GLY A N 1
ATOM 584 C CA . GLY A 1 79 ? 16.599 -0.712 1.222 1.00 81.06 79 GLY A CA 1
ATOM 585 C C . GLY A 1 79 ? 15.140 -0.836 1.669 1.00 81.06 79 GLY A C 1
ATOM 586 O O . GLY A 1 79 ? 14.284 -1.315 0.931 1.00 81.06 79 GLY A O 1
ATOM 587 N N . THR A 1 80 ? 14.842 -0.488 2.924 1.00 74.44 80 THR A N 1
ATOM 588 C CA . THR A 1 80 ? 13.503 -0.695 3.506 1.00 74.44 80 THR A CA 1
ATOM 589 C C . THR A 1 80 ? 12.692 0.599 3.504 1.00 74.44 80 THR A C 1
ATOM 591 O O . THR A 1 80 ? 13.014 1.545 4.217 1.00 74.44 80 THR A O 1
ATOM 594 N N . VAL A 1 81 ? 11.599 0.616 2.742 1.00 68.25 81 VAL A N 1
ATOM 595 C CA . VAL A 1 81 ? 10.598 1.685 2.715 1.00 68.25 81 VAL A CA 1
ATOM 596 C C . VAL A 1 81 ? 9.330 1.162 3.367 1.00 68.25 81 VAL A C 1
ATOM 598 O O . VAL A 1 81 ? 8.588 0.389 2.770 1.00 68.25 81 VAL A O 1
ATOM 601 N N . THR A 1 82 ? 9.049 1.585 4.595 1.00 63.06 82 THR A N 1
ATOM 602 C CA . THR A 1 82 ? 7.757 1.331 5.241 1.00 63.06 82 THR A CA 1
ATOM 603 C C . THR A 1 82 ? 6.989 2.647 5.345 1.00 63.06 82 THR A C 1
ATOM 605 O O . THR A 1 82 ? 7.508 3.638 5.852 1.00 63.06 82 THR A O 1
ATOM 608 N N . ALA A 1 83 ? 5.749 2.682 4.844 1.00 54.81 83 ALA A N 1
ATOM 609 C CA . ALA A 1 83 ? 4.877 3.857 4.984 1.00 54.81 83 ALA A CA 1
ATOM 610 C C . ALA A 1 83 ? 4.384 4.041 6.429 1.00 54.81 83 ALA A C 1
ATOM 612 O O . ALA A 1 83 ? 3.928 5.115 6.804 1.00 54.81 83 ALA A O 1
ATOM 613 N N . PHE A 1 84 ? 4.527 3.023 7.283 1.00 42.88 84 PHE A N 1
ATOM 614 C CA . PHE A 1 84 ? 3.984 3.095 8.633 1.00 42.88 84 PHE A CA 1
ATOM 615 C C . PHE A 1 84 ? 4.725 4.065 9.563 1.00 42.88 84 PHE A C 1
ATOM 617 O O . PHE A 1 84 ? 4.076 4.640 10.424 1.00 42.88 84 PHE A O 1
ATOM 624 N N . GLU A 1 85 ? 6.024 4.326 9.417 1.00 43.09 85 GLU A N 1
ATOM 625 C CA . GLU A 1 85 ? 6.705 5.201 10.392 1.00 43.09 85 GLU A CA 1
ATOM 626 C C . GLU A 1 85 ? 6.550 6.701 10.097 1.00 43.09 85 GLU A C 1
ATOM 628 O O . GLU A 1 85 ? 6.387 7.489 11.025 1.00 43.09 85 GLU A O 1
ATOM 633 N N . LYS A 1 86 ? 6.508 7.123 8.826 1.00 39.72 86 LYS A N 1
ATOM 634 C CA . LYS A 1 86 ? 6.486 8.562 8.491 1.00 39.72 86 LYS A CA 1
ATOM 635 C C . LYS A 1 86 ? 5.094 9.179 8.430 1.00 39.72 86 LYS A C 1
ATOM 637 O O . LYS A 1 86 ? 4.946 10.347 8.794 1.00 39.72 86 LYS A O 1
ATOM 642 N N . ASP A 1 87 ? 4.081 8.416 8.029 1.00 44.91 87 ASP A N 1
ATOM 643 C CA . ASP A 1 87 ? 2.716 8.943 7.982 1.00 44.91 87 ASP A CA 1
ATOM 644 C C . ASP A 1 87 ? 2.089 8.966 9.372 1.00 44.91 87 ASP A C 1
ATOM 646 O O . ASP A 1 87 ? 1.367 9.904 9.685 1.00 44.91 87 ASP A O 1
ATOM 650 N N . ILE A 1 88 ? 2.467 8.046 10.269 1.00 45.31 88 ILE A N 1
ATOM 651 C CA . ILE A 1 88 ? 2.093 8.148 11.683 1.00 45.31 88 ILE A CA 1
ATOM 652 C C . ILE A 1 88 ? 2.689 9.406 12.305 1.00 45.31 88 ILE A C 1
ATOM 654 O O . ILE A 1 88 ? 1.945 10.106 12.958 1.00 45.31 88 ILE A O 1
ATOM 658 N N . GLU A 1 89 ? 3.957 9.768 12.106 1.00 41.47 89 GLU A N 1
ATOM 659 C CA . GLU A 1 89 ? 4.495 11.000 12.717 1.00 41.47 89 GLU A CA 1
ATOM 660 C C . GLU A 1 89 ? 3.881 12.280 12.137 1.00 41.47 89 GLU A C 1
ATOM 662 O O . GLU A 1 89 ? 3.702 13.264 12.852 1.00 41.47 89 GLU A O 1
ATOM 667 N N . ARG A 1 90 ? 3.501 12.284 10.854 1.00 42.00 90 ARG A N 1
ATOM 668 C CA . ARG A 1 90 ? 2.889 13.457 10.211 1.00 42.00 90 ARG A CA 1
ATOM 669 C C . ARG A 1 90 ? 1.398 13.581 10.527 1.00 42.00 90 ARG A C 1
ATOM 671 O O . ARG A 1 90 ? 0.925 14.688 10.785 1.00 42.00 90 ARG A O 1
ATOM 678 N N . ILE A 1 91 ? 0.680 12.459 10.570 1.00 48.03 91 ILE A N 1
ATOM 679 C CA . ILE A 1 91 ? -0.724 12.367 10.989 1.00 48.03 91 ILE A CA 1
ATOM 680 C C . ILE A 1 91 ? -0.828 12.539 12.507 1.00 48.03 91 ILE A C 1
ATOM 682 O O . ILE A 1 91 ? -1.692 13.283 12.948 1.00 48.03 91 ILE A O 1
ATOM 686 N N . 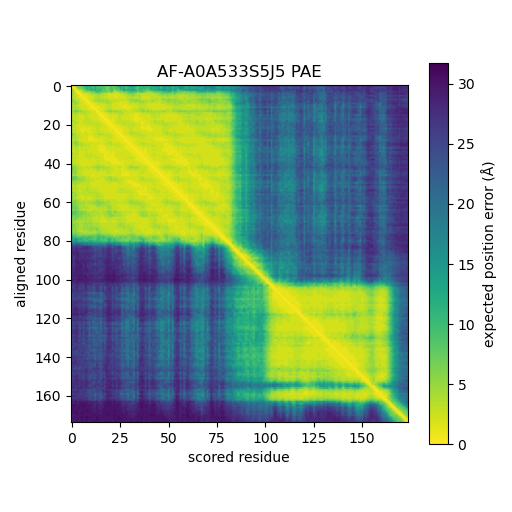CYS A 1 92 ? 0.081 11.976 13.309 1.00 45.09 92 CYS A N 1
ATOM 687 C CA . CYS A 1 92 ? 0.216 12.271 14.739 1.00 45.09 92 CYS A CA 1
ATOM 688 C C . CYS A 1 92 ? 0.631 13.715 14.960 1.00 45.09 92 CYS A C 1
ATOM 690 O O . CYS A 1 92 ? 0.086 14.295 15.867 1.00 45.09 92 CYS A O 1
ATOM 692 N N . GLY A 1 93 ? 1.490 14.336 14.150 1.00 39.78 93 GLY A N 1
ATOM 693 C CA . GLY A 1 93 ? 1.851 15.752 14.304 1.00 39.78 93 GLY A CA 1
ATOM 694 C C . GLY A 1 93 ? 0.715 16.720 13.937 1.00 39.78 93 GLY A C 1
ATOM 695 O O . GLY A 1 93 ? 0.546 17.770 14.562 1.00 39.78 93 GLY A O 1
ATOM 696 N N . LEU A 1 94 ? -0.105 16.371 12.938 1.00 45.66 94 LEU A N 1
ATOM 697 C CA . LEU A 1 94 ? -1.318 17.119 12.576 1.00 45.66 94 LEU A CA 1
ATOM 698 C C . LEU A 1 94 ? -2.453 16.876 13.572 1.00 45.66 94 LEU A C 1
ATOM 700 O O . LEU A 1 94 ? -3.138 17.820 13.963 1.00 45.66 94 LEU A O 1
ATOM 704 N N . LEU A 1 95 ? -2.610 15.637 14.033 1.00 45.22 95 LEU A N 1
ATOM 705 C CA . LEU A 1 95 ? -3.537 15.303 15.098 1.00 45.22 95 LEU A CA 1
ATOM 706 C C . LEU A 1 95 ? -3.025 15.772 16.461 1.00 45.22 95 LEU A C 1
ATOM 708 O O . LEU A 1 95 ? -3.862 16.052 17.283 1.00 45.22 95 LEU A O 1
ATOM 712 N N . GLU A 1 96 ? -1.730 15.941 16.735 1.00 41.53 96 GLU A N 1
ATOM 713 C CA . GLU A 1 96 ? -1.160 16.455 18.001 1.00 41.53 96 GLU A CA 1
ATOM 714 C C . GLU A 1 96 ? -1.612 17.890 18.245 1.00 41.53 96 GLU A C 1
ATOM 716 O O . GLU A 1 96 ? -1.965 18.253 19.367 1.00 41.53 96 GLU A O 1
ATOM 721 N N . LYS A 1 97 ? -1.715 18.680 17.170 1.00 43.50 97 LYS A N 1
ATOM 722 C CA . LYS A 1 97 ? -2.321 20.016 17.212 1.00 43.50 97 LYS A CA 1
ATOM 723 C C . LYS A 1 97 ? -3.827 19.987 17.502 1.00 43.50 97 LYS A C 1
ATOM 725 O O . LYS A 1 97 ? -4.343 20.979 18.002 1.00 43.50 97 LYS A O 1
ATOM 730 N N . ALA A 1 98 ? -4.509 18.870 17.238 1.00 42.88 98 ALA A N 1
ATOM 731 C CA . ALA A 1 98 ? -5.924 18.646 17.560 1.00 42.88 98 ALA A CA 1
ATOM 732 C C . ALA A 1 98 ? -6.149 17.781 18.833 1.00 42.88 98 ALA A C 1
ATOM 734 O O . ALA A 1 98 ? -7.238 17.777 19.400 1.00 42.88 98 ALA A O 1
ATOM 735 N N . HIS A 1 99 ? -5.129 17.060 19.316 1.00 40.03 99 HIS A N 1
ATOM 736 C CA . HIS A 1 99 ? -5.214 15.966 20.295 1.00 40.03 99 HIS A CA 1
ATOM 737 C C . HIS A 1 99 ? -5.042 16.406 21.735 1.00 40.03 99 HIS A C 1
ATOM 739 O O . HIS A 1 99 ? -5.299 15.590 22.620 1.00 40.03 99 HIS A O 1
ATOM 745 N N . ALA A 1 100 ? -4.658 17.654 22.007 1.00 43.62 100 ALA A N 1
ATOM 746 C CA . ALA A 1 100 ? -4.508 18.110 23.387 1.00 43.62 100 ALA A CA 1
ATOM 747 C C . ALA A 1 100 ? -5.795 17.935 24.237 1.00 43.62 100 ALA A C 1
ATOM 749 O O . ALA A 1 100 ? -5.716 18.034 25.457 1.00 43.62 100 ALA A O 1
ATOM 750 N N . GLY A 1 101 ? -6.957 17.625 23.631 1.00 46.69 101 GLY A N 1
ATOM 751 C CA . GLY A 1 101 ? -8.215 17.360 24.339 1.00 46.69 101 GLY A CA 1
ATOM 752 C C . GLY A 1 101 ? -8.796 15.932 24.320 1.00 46.69 101 GLY A C 1
ATOM 753 O O . GLY A 1 101 ? -9.635 15.655 25.172 1.00 46.69 101 GLY A O 1
ATOM 754 N N . PHE A 1 102 ? -8.424 15.019 23.404 1.00 49.59 102 PHE A N 1
ATOM 755 C CA . PHE A 1 102 ? -9.320 13.880 23.083 1.00 49.59 102 PHE A CA 1
ATOM 756 C C . PHE A 1 102 ? -8.916 12.477 23.566 1.00 49.59 102 PHE A C 1
ATOM 758 O O . PHE A 1 102 ? -9.817 11.660 23.728 1.00 49.59 102 PHE A O 1
ATOM 765 N N . GLY A 1 103 ? -7.642 12.156 23.829 1.00 57.00 103 GLY A N 1
ATOM 766 C CA . GLY A 1 103 ? -7.246 10.829 24.349 1.00 57.00 103 GLY A CA 1
ATOM 767 C C . GLY A 1 103 ? -7.608 9.654 23.422 1.00 57.00 103 GLY A C 1
ATOM 768 O O . GLY A 1 103 ? -8.384 8.774 23.801 1.00 57.00 103 GLY A O 1
ATOM 769 N N . LEU A 1 104 ? -7.107 9.664 22.184 1.00 64.38 104 LEU A N 1
ATOM 770 C CA . LEU A 1 104 ? -7.299 8.573 21.221 1.00 64.38 104 LEU A CA 1
ATOM 771 C C . LEU A 1 104 ? -6.165 7.543 21.293 1.00 64.38 104 LEU A C 1
ATOM 773 O O . LEU A 1 104 ? -5.008 7.869 21.552 1.00 64.38 104 LEU A O 1
ATOM 777 N N . THR A 1 105 ? -6.506 6.288 21.024 1.00 70.19 105 THR A N 1
ATOM 778 C CA . THR A 1 105 ? -5.566 5.184 20.813 1.00 70.19 105 THR A CA 1
ATOM 779 C C . THR A 1 105 ? -4.952 5.236 19.412 1.00 70.19 105 THR A C 1
ATOM 781 O O . THR A 1 105 ? -5.471 5.875 18.498 1.00 70.19 105 THR A O 1
ATOM 784 N N . HIS A 1 106 ? -3.848 4.514 19.208 1.00 66.19 106 HIS A N 1
ATOM 785 C CA . HIS A 1 106 ? -3.157 4.466 17.917 1.00 66.19 106 HIS A CA 1
ATOM 786 C C . HIS A 1 106 ? -4.037 3.934 16.767 1.00 66.19 106 HIS A C 1
ATOM 788 O O . HIS A 1 106 ? -3.936 4.393 15.631 1.00 66.19 106 HIS A O 1
ATOM 794 N N . GLU A 1 107 ? -4.924 2.980 17.062 1.00 69.38 107 GLU A N 1
ATOM 795 C CA . GLU A 1 107 ? -5.874 2.434 16.087 1.00 69.38 107 GLU A CA 1
ATOM 796 C C . GLU A 1 107 ? -6.979 3.448 15.741 1.00 69.38 107 GLU A C 1
ATOM 798 O O . GLU A 1 107 ? -7.332 3.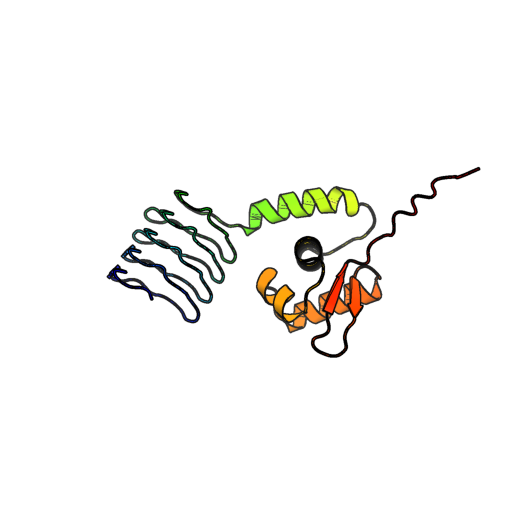605 14.573 1.00 69.38 107 GLU A O 1
ATOM 803 N N . GLU A 1 108 ? -7.484 4.183 16.737 1.00 76.12 108 GLU A N 1
ATOM 804 C CA . GLU A 1 108 ? -8.451 5.271 16.540 1.00 76.12 108 GLU A CA 1
ATOM 805 C C . GLU A 1 108 ? -7.857 6.412 15.709 1.00 76.12 108 GLU A C 1
ATOM 807 O O . GLU A 1 108 ? -8.504 6.891 14.782 1.00 76.12 108 GLU A O 1
ATOM 812 N N . ALA A 1 109 ? -6.610 6.806 15.983 1.00 71.38 109 ALA A N 1
ATOM 813 C CA . ALA A 1 109 ? -5.918 7.849 15.231 1.00 71.38 109 ALA A CA 1
ATOM 814 C C . ALA A 1 109 ? -5.769 7.488 13.745 1.00 71.38 109 ALA A C 1
ATOM 816 O O . ALA A 1 109 ? -5.970 8.347 12.889 1.00 71.38 109 ALA A O 1
ATOM 817 N N . LYS A 1 110 ? -5.490 6.216 13.426 1.00 73.62 110 LYS A N 1
ATOM 818 C CA . LYS A 1 110 ? -5.455 5.723 12.039 1.00 73.62 110 LYS A CA 1
ATOM 819 C C . LYS A 1 110 ? -6.813 5.836 11.360 1.00 73.62 110 LYS A C 1
ATOM 821 O O . LYS A 1 110 ? -6.892 6.363 10.258 1.00 73.62 110 LYS A O 1
ATOM 826 N N . VAL A 1 111 ? -7.878 5.381 12.023 1.00 80.25 111 VAL A N 1
ATOM 827 C CA . VAL A 1 111 ? -9.247 5.471 11.488 1.00 80.25 111 VAL A CA 1
ATOM 828 C C . VAL A 1 111 ? -9.641 6.927 11.244 1.00 80.25 111 VAL A C 1
ATOM 830 O O . VAL A 1 111 ? -10.137 7.253 10.167 1.00 80.25 111 VAL A O 1
ATOM 833 N N . CYS A 1 112 ? -9.367 7.813 12.201 1.00 74.50 112 CYS A N 1
ATOM 834 C CA . CYS A 1 112 ? -9.608 9.244 12.056 1.00 74.50 112 CYS A CA 1
ATOM 835 C C . CYS A 1 112 ? -8.772 9.860 10.927 1.00 74.50 112 CYS A C 1
ATOM 837 O O . CYS A 1 112 ? -9.306 10.632 10.139 1.00 74.50 112 CYS A O 1
ATOM 839 N N . GLY A 1 113 ? -7.490 9.503 10.810 1.00 70.81 113 GLY A N 1
ATOM 840 C CA . GLY A 1 113 ? -6.610 9.966 9.734 1.00 70.81 113 GLY A CA 1
ATOM 841 C C . GLY A 1 113 ? -7.134 9.573 8.355 1.00 70.81 113 GLY A C 1
ATOM 842 O O . GLY A 1 113 ? -7.314 10.431 7.498 1.00 70.81 113 GLY A O 1
ATOM 843 N N . THR A 1 114 ? -7.501 8.303 8.177 1.00 74.31 114 THR A N 1
ATOM 844 C CA . THR A 1 114 ? -8.115 7.810 6.938 1.00 74.31 114 THR A CA 1
ATOM 845 C C . THR A 1 114 ? -9.426 8.530 6.617 1.00 74.31 114 THR A C 1
ATOM 847 O O . THR A 1 114 ? -9.665 8.888 5.468 1.00 74.31 114 THR A O 1
ATOM 850 N N . LEU A 1 115 ? -10.281 8.781 7.613 1.00 76.75 115 LEU A N 1
ATOM 851 C CA . LEU A 1 115 ? -11.505 9.563 7.413 1.00 76.75 115 LEU A CA 1
ATOM 852 C C . LEU A 1 115 ? -11.215 11.026 7.053 1.00 76.75 115 LEU A C 1
ATOM 854 O O . LEU A 1 115 ? -11.949 11.610 6.266 1.00 76.75 115 LEU A O 1
ATOM 858 N N . CYS A 1 116 ? -10.150 11.616 7.596 1.00 70.38 116 CYS A N 1
ATOM 859 C CA . CYS A 1 116 ? -9.714 12.970 7.257 1.00 70.38 116 CYS A CA 1
ATOM 860 C C . CYS A 1 116 ? -9.264 13.068 5.793 1.00 70.38 116 CYS A C 1
ATOM 862 O O . CYS A 1 116 ? -9.619 14.017 5.097 1.00 70.38 116 CYS A O 1
ATOM 864 N N . GLU A 1 117 ? -8.523 12.068 5.315 1.00 68.19 117 GLU A N 1
ATOM 865 C CA . GLU A 1 117 ? -8.029 12.010 3.937 1.00 68.19 117 GLU A CA 1
ATOM 866 C C . GLU A 1 117 ? -9.135 11.714 2.921 1.00 68.19 117 GLU A C 1
ATOM 868 O O . GLU A 1 117 ? -9.186 12.332 1.859 1.00 68.19 117 GLU A O 1
ATOM 873 N N . LEU A 1 118 ? -10.031 10.777 3.241 1.00 68.75 118 LEU A N 1
ATOM 874 C CA . LEU A 1 118 ? -11.097 10.343 2.334 1.00 68.75 118 LEU A CA 1
ATOM 875 C C . LEU A 1 118 ? -12.358 11.216 2.426 1.00 68.75 118 LEU A C 1
ATOM 877 O O . LEU A 1 118 ? -13.213 11.152 1.545 1.00 68.75 118 LEU A O 1
ATOM 881 N N . GLY A 1 119 ? -12.492 12.014 3.489 1.00 73.31 119 GLY A N 1
ATOM 882 C CA . GLY A 1 119 ? -13.693 12.774 3.837 1.00 73.31 119 GLY A CA 1
ATOM 883 C C . GLY A 1 119 ? -14.817 11.880 4.367 1.00 73.31 119 GLY A C 1
ATOM 884 O O . GLY A 1 119 ? -15.239 12.012 5.516 1.00 73.31 119 GLY A O 1
ATOM 885 N N . GLU A 1 120 ? -15.282 10.949 3.536 1.00 79.81 120 GLU A N 1
ATOM 886 C CA . GLU A 1 120 ? -16.357 10.008 3.844 1.00 79.81 120 GLU A CA 1
ATOM 887 C C . GLU A 1 120 ? -15.971 8.607 3.359 1.00 79.81 120 GLU A C 1
ATOM 889 O O . GLU A 1 120 ? -15.616 8.412 2.196 1.00 79.81 120 GLU A O 1
ATOM 894 N N . ALA A 1 121 ? -16.053 7.605 4.232 1.00 81.56 121 ALA A N 1
ATOM 895 C CA . ALA A 1 121 ? -15.700 6.234 3.876 1.00 81.56 121 ALA A CA 1
ATOM 896 C C . ALA A 1 121 ? -16.575 5.207 4.596 1.00 81.56 121 ALA A C 1
ATOM 898 O O . ALA A 1 121 ? -17.024 5.418 5.723 1.00 81.56 121 ALA A O 1
ATOM 899 N N . ASP A 1 122 ? -16.801 4.057 3.959 1.00 85.81 122 ASP A N 1
ATOM 900 C CA . ASP A 1 122 ? -17.422 2.917 4.630 1.00 85.81 122 ASP A CA 1
ATOM 901 C C . ASP A 1 122 ? -16.398 2.142 5.478 1.00 85.81 122 ASP A C 1
ATOM 903 O O . ASP A 1 122 ? -15.181 2.231 5.290 1.00 85.81 122 ASP A O 1
ATOM 907 N N . ALA A 1 123 ? -16.893 1.330 6.414 1.00 85.56 123 ALA A N 1
ATOM 908 C CA . ALA A 1 123 ? -16.031 0.535 7.289 1.00 85.56 123 ALA A CA 1
ATOM 909 C C . ALA A 1 123 ? -15.090 -0.405 6.509 1.00 85.56 123 ALA A C 1
ATOM 911 O O . ALA A 1 123 ? -13.979 -0.669 6.958 1.00 85.56 123 ALA A O 1
ATOM 912 N N . ARG A 1 124 ? -15.497 -0.887 5.325 1.00 82.44 124 ARG A N 1
ATOM 913 C CA . ARG A 1 124 ? -14.667 -1.770 4.488 1.00 82.44 124 ARG A CA 1
ATOM 914 C C . ARG A 1 124 ? -13.480 -1.025 3.890 1.00 82.44 124 ARG A C 1
ATOM 916 O O . ARG A 1 124 ? -12.371 -1.550 3.877 1.00 82.44 124 ARG A O 1
ATOM 923 N N . THR A 1 125 ? -13.707 0.189 3.417 1.00 76.50 125 THR A N 1
ATOM 924 C CA . THR A 1 125 ? -12.689 1.086 2.883 1.00 76.50 125 THR A CA 1
ATOM 925 C C . THR A 1 125 ? -11.722 1.449 3.997 1.00 76.50 125 THR A C 1
ATOM 927 O O . THR A 1 125 ? -10.527 1.225 3.853 1.00 76.50 125 THR A O 1
ATOM 930 N N . ILE A 1 126 ? -12.225 1.852 5.163 1.00 83.12 126 ILE A N 1
ATOM 931 C CA . ILE A 1 126 ? -11.387 2.169 6.327 1.00 83.12 126 ILE A CA 1
ATOM 932 C C . ILE A 1 126 ? -10.537 0.965 6.745 1.00 83.12 126 ILE A C 1
ATOM 934 O O . ILE A 1 126 ? -9.337 1.112 6.954 1.00 83.12 126 ILE A O 1
ATOM 938 N N . THR A 1 127 ? -11.104 -0.242 6.820 1.00 81.94 127 THR A N 1
ATOM 939 C CA . THR A 1 127 ? -10.345 -1.475 7.098 1.00 81.94 127 THR A CA 1
ATOM 940 C C . THR A 1 127 ? -9.220 -1.696 6.089 1.00 81.94 127 THR A C 1
ATOM 942 O O . THR A 1 127 ? -8.098 -2.002 6.487 1.00 81.94 127 THR A O 1
ATOM 945 N N . ARG A 1 128 ? -9.487 -1.499 4.792 1.00 76.88 128 ARG A N 1
ATOM 946 C CA . ARG A 1 128 ? -8.473 -1.653 3.737 1.00 76.88 128 ARG A CA 1
ATOM 947 C C . ARG A 1 128 ? -7.342 -0.637 3.853 1.00 76.88 128 ARG A C 1
ATOM 949 O O . ARG A 1 128 ? -6.209 -0.999 3.586 1.00 76.88 128 ARG A O 1
ATOM 956 N N . PHE A 1 129 ? -7.643 0.597 4.245 1.00 69.62 129 PHE A N 1
ATOM 957 C CA . PHE A 1 129 ? -6.646 1.663 4.379 1.00 69.62 129 PHE A CA 1
ATOM 958 C C . PHE A 1 129 ? -5.862 1.586 5.695 1.00 69.62 129 PHE A C 1
ATOM 960 O O . PHE A 1 129 ? -4.674 1.883 5.731 1.00 69.62 129 PHE A O 1
ATOM 967 N N . THR A 1 130 ? -6.507 1.166 6.782 1.00 70.38 130 THR A N 1
ATOM 968 C CA . THR A 1 130 ? -5.884 1.115 8.116 1.00 70.38 130 THR A CA 1
ATOM 969 C C . THR A 1 130 ? -5.195 -0.215 8.419 1.00 70.38 130 THR A C 1
ATOM 971 O O . THR A 1 130 ? -4.424 -0.294 9.377 1.00 70.38 130 THR A O 1
ATOM 974 N N . ASN A 1 131 ? -5.475 -1.260 7.630 1.00 70.25 131 ASN A N 1
ATOM 975 C CA . ASN A 1 131 ? -5.073 -2.649 7.876 1.00 70.25 131 ASN A CA 1
ATOM 976 C C . ASN A 1 131 ? -5.518 -3.193 9.248 1.00 70.25 131 ASN A C 1
ATOM 978 O O . ASN A 1 131 ? -4.886 -4.079 9.825 1.00 70.25 131 ASN A O 1
ATOM 982 N N . ILE A 1 132 ? -6.596 -2.634 9.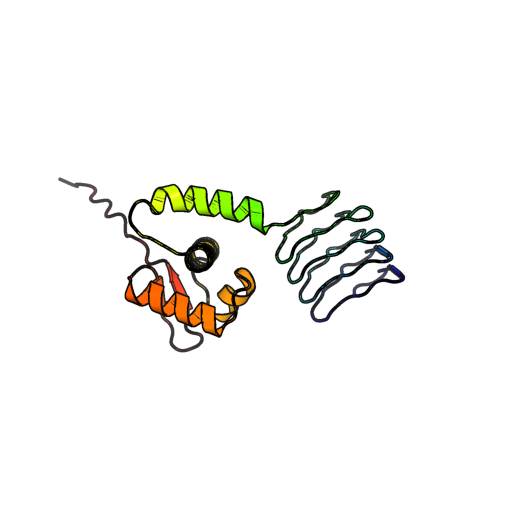800 1.00 76.06 132 ILE A N 1
ATOM 983 C CA . ILE A 1 132 ? -7.205 -3.074 11.056 1.00 76.06 132 ILE A CA 1
ATOM 984 C C . ILE A 1 132 ? -8.315 -4.079 10.716 1.00 76.06 132 ILE A C 1
ATOM 986 O O . ILE A 1 132 ? -9.118 -3.796 9.826 1.00 76.06 132 ILE A O 1
ATOM 990 N N . PRO A 1 133 ? -8.423 -5.230 11.410 1.00 78.81 133 PRO A N 1
ATOM 991 C CA . PRO A 1 133 ? -9.491 -6.196 11.165 1.00 78.81 133 PRO A CA 1
ATOM 992 C C . PRO A 1 133 ? -10.883 -5.556 11.211 1.00 78.81 133 PRO A C 1
ATOM 994 O O . PRO A 1 133 ? -11.172 -4.761 12.102 1.00 78.81 133 PRO A O 1
ATOM 997 N N . TYR A 1 134 ? -11.782 -5.958 10.309 1.00 82.25 134 TYR A N 1
ATOM 998 C CA . TYR A 1 134 ? -13.112 -5.345 10.166 1.00 82.25 134 TYR A CA 1
ATOM 999 C C . TYR A 1 134 ? -13.925 -5.294 11.473 1.00 82.25 134 TYR A C 1
ATOM 1001 O O . TYR A 1 134 ? -14.552 -4.282 11.783 1.00 82.25 134 TYR A O 1
ATOM 1009 N N . SER A 1 135 ? -13.870 -6.356 12.284 1.00 83.31 135 SER A N 1
ATOM 1010 C CA . SER A 1 135 ? -14.507 -6.399 13.609 1.00 83.31 135 SER A CA 1
ATOM 1011 C C . SER A 1 135 ? -13.978 -5.312 14.549 1.00 83.31 135 SER A C 1
ATOM 1013 O O . SER A 1 135 ? -14.742 -4.687 15.286 1.00 83.31 135 SER A O 1
ATOM 1015 N N . ARG A 1 136 ? -12.670 -5.055 14.494 1.00 83.50 136 ARG A N 1
ATOM 1016 C CA . ARG A 1 136 ? -11.988 -4.046 15.297 1.00 83.50 136 ARG A CA 1
ATOM 1017 C C . ARG A 1 136 ? -12.267 -2.639 14.774 1.00 83.50 136 ARG A C 1
ATOM 1019 O O . ARG A 1 136 ? -12.588 -1.769 15.575 1.00 83.50 136 ARG A O 1
ATOM 1026 N N . THR A 1 137 ? -12.257 -2.438 13.455 1.00 87.38 137 THR A N 1
ATOM 1027 C CA . THR A 1 137 ? -12.656 -1.174 12.814 1.00 87.38 137 THR A CA 1
ATOM 1028 C C . THR A 1 137 ? -14.076 -0.774 13.209 1.00 87.38 137 THR A C 1
ATOM 1030 O O . THR A 1 137 ? -14.299 0.373 13.581 1.00 87.38 137 THR A O 1
ATOM 1033 N N . LEU A 1 138 ? -15.032 -1.708 13.212 1.00 88.38 138 LEU A N 1
ATOM 1034 C CA . LEU A 1 138 ? -16.399 -1.425 13.661 1.00 88.38 138 LEU A CA 1
ATOM 1035 C C . LEU A 1 138 ? -16.471 -1.043 15.142 1.00 88.38 138 LEU A C 1
ATOM 1037 O O . LEU A 1 138 ? -17.191 -0.107 15.487 1.00 88.38 138 LEU A O 1
ATOM 1041 N N . SER A 1 139 ? -15.728 -1.737 16.010 1.00 86.69 139 SER A N 1
ATOM 1042 C CA . SER A 1 139 ? -15.654 -1.394 17.437 1.00 86.69 139 SER A CA 1
ATOM 1043 C C . SER A 1 139 ? -15.102 0.018 17.640 1.00 86.69 139 SER A C 1
ATOM 1045 O O . SER A 1 139 ? -15.644 0.773 18.442 1.00 86.69 139 SER A O 1
ATOM 1047 N N . ILE A 1 140 ? -14.059 0.381 16.889 1.00 85.81 140 ILE A N 1
ATOM 1048 C CA . ILE A 1 140 ? -13.441 1.710 16.922 1.00 85.81 140 ILE A CA 1
ATOM 1049 C C . ILE A 1 140 ? -14.418 2.771 16.420 1.00 85.81 140 ILE A C 1
ATOM 1051 O O . ILE A 1 140 ? -14.653 3.752 17.111 1.00 85.81 140 ILE A O 1
ATOM 1055 N N . LEU A 1 141 ? -15.038 2.564 15.257 1.00 86.25 141 LEU A N 1
ATOM 1056 C CA . LEU A 1 141 ? -16.016 3.498 14.696 1.00 86.25 141 LEU A CA 1
ATOM 1057 C C . LEU A 1 141 ? -17.215 3.696 15.625 1.00 86.25 141 LEU A C 1
ATOM 1059 O O . LEU A 1 141 ? -17.708 4.809 15.757 1.00 86.25 141 LEU A O 1
ATO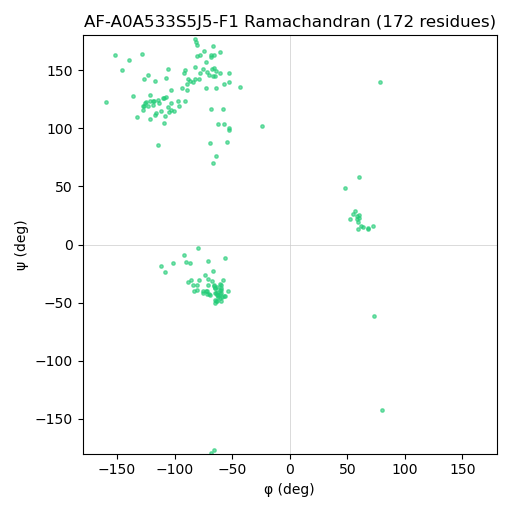M 1063 N N . THR A 1 142 ? -17.660 2.635 16.300 1.00 86.62 142 THR A N 1
ATOM 1064 C CA . THR A 1 142 ? -18.734 2.726 17.298 1.00 86.62 142 THR A CA 1
ATOM 1065 C C . THR A 1 142 ? -18.292 3.572 18.491 1.00 86.62 142 THR A C 1
ATOM 1067 O O . THR A 1 142 ? -18.995 4.512 18.844 1.00 86.62 142 THR A O 1
ATOM 1070 N N . GLY A 1 143 ? -17.098 3.326 19.043 1.00 82.56 143 GLY A N 1
ATOM 1071 C CA . GLY A 1 143 ? -16.561 4.127 20.149 1.00 82.56 143 GLY A CA 1
ATOM 1072 C C . GLY A 1 143 ? -16.328 5.594 19.773 1.00 82.56 143 GLY A C 1
ATOM 1073 O O . GLY A 1 143 ? -16.663 6.499 20.535 1.00 82.56 143 GLY A O 1
ATOM 1074 N N . LEU A 1 144 ? -15.819 5.858 18.568 1.00 81.31 144 LEU A N 1
ATOM 1075 C CA . LEU A 1 144 ? -15.652 7.214 18.039 1.00 81.31 144 LEU A CA 1
ATOM 1076 C C . LEU A 1 144 ? -16.998 7.909 17.809 1.00 81.31 144 LEU A C 1
ATOM 1078 O O . LEU A 1 144 ? -17.104 9.116 18.017 1.00 81.31 144 LEU A O 1
ATOM 1082 N N . GLN A 1 145 ? -18.025 7.171 17.387 1.00 81.75 145 GLN A N 1
ATOM 1083 C CA . GLN A 1 145 ? -19.377 7.694 17.215 1.00 81.75 145 GLN A CA 1
ATOM 1084 C C . GLN A 1 145 ? -20.033 8.021 18.564 1.00 81.75 145 GLN A C 1
ATOM 1086 O O . GLN A 1 145 ? -20.623 9.088 18.707 1.00 81.75 145 GLN A O 1
ATOM 1091 N N . GLU A 1 146 ? -19.902 7.149 19.566 1.00 79.56 146 GLU A N 1
ATOM 1092 C CA . GLU A 1 146 ? -20.396 7.393 20.932 1.00 79.56 146 GLU A CA 1
ATOM 1093 C C . GLU A 1 146 ? -19.743 8.625 21.569 1.00 79.56 146 GLU A C 1
ATOM 1095 O O . GLU A 1 146 ? -20.393 9.375 22.294 1.00 79.56 146 GLU A O 1
ATOM 1100 N N . ARG A 1 147 ? -18.470 8.873 21.247 1.00 72.19 147 ARG A N 1
ATOM 1101 C CA . ARG A 1 147 ? -17.714 10.059 21.680 1.00 72.19 147 ARG A CA 1
ATOM 1102 C C . ARG A 1 147 ? -18.008 11.313 20.852 1.00 72.19 147 ARG A C 1
ATOM 1104 O O . ARG A 1 147 ? -17.455 12.365 21.151 1.00 72.19 147 ARG A O 1
ATOM 1111 N N . GLY A 1 148 ? -18.835 11.211 19.810 1.00 71.25 148 GLY A N 1
ATOM 1112 C CA . GLY A 1 148 ? -19.181 12.327 18.925 1.00 71.25 148 GLY A CA 1
ATOM 1113 C C . GLY A 1 148 ? -18.059 12.776 17.982 1.00 71.25 148 GLY A C 1
ATOM 1114 O O . GLY A 1 148 ? -18.143 13.862 17.423 1.00 71.25 148 GLY A O 1
ATOM 1115 N N . ILE A 1 149 ? -17.015 11.962 17.793 1.00 73.00 149 ILE A N 1
ATOM 1116 C CA . ILE A 1 149 ? -15.854 12.268 16.934 1.00 73.00 149 ILE A CA 1
ATOM 1117 C C . ILE A 1 149 ? -16.130 11.890 15.476 1.00 73.00 149 ILE A C 1
ATOM 1119 O O . ILE A 1 149 ? -15.612 12.513 14.551 1.00 73.00 149 ILE A O 1
ATOM 1123 N N . THR A 1 150 ? -16.958 10.869 15.253 1.00 77.94 150 THR A N 1
ATOM 1124 C C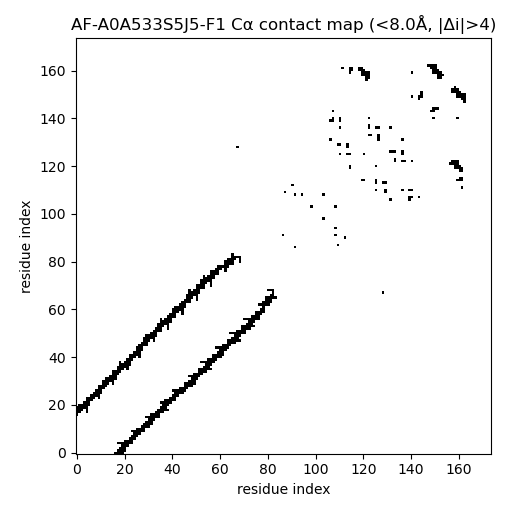A . THR A 1 150 ? -17.392 10.463 13.910 1.00 77.94 150 THR A CA 1
ATOM 1125 C C . THR A 1 150 ? -18.905 10.476 13.814 1.00 77.94 150 THR A C 1
ATOM 1127 O O . THR A 1 150 ? -19.609 10.157 14.772 1.00 77.94 150 THR A O 1
ATOM 1130 N N . VAL A 1 151 ? -19.409 10.825 12.638 1.00 80.25 151 VAL A N 1
ATOM 1131 C CA . VAL A 1 151 ? -20.823 10.709 12.289 1.00 80.25 151 VAL A CA 1
ATOM 1132 C C . VAL A 1 151 ? -20.988 9.559 11.314 1.00 80.25 151 VAL A C 1
ATOM 1134 O O . VAL A 1 151 ? -20.133 9.340 10.456 1.00 80.25 151 VAL A O 1
ATOM 1137 N N . SER A 1 152 ? -22.085 8.818 11.445 1.00 83.38 152 SER A N 1
ATOM 1138 C CA . SER A 1 152 ? -22.456 7.809 10.462 1.00 83.38 152 SER A CA 1
ATOM 1139 C C . SER A 1 152 ? -23.781 8.142 9.801 1.00 83.38 152 SER A C 1
ATOM 1141 O O . SER A 1 152 ? -24.710 8.634 10.443 1.00 83.38 152 SER A O 1
ATOM 1143 N N . PHE A 1 153 ? -23.856 7.896 8.500 1.00 80.25 153 PHE A N 1
ATOM 1144 C CA . PHE A 1 153 ? -25.015 8.211 7.674 1.00 80.25 153 PHE A CA 1
ATOM 1145 C C . PHE A 1 153 ? -25.109 7.240 6.497 1.00 80.25 153 PHE A C 1
ATOM 1147 O O . PHE A 1 153 ? -24.161 6.531 6.158 1.00 80.25 153 PHE A O 1
ATOM 1154 N N . GLY A 1 154 ? -26.290 7.188 5.883 1.00 68.50 154 GLY A N 1
ATOM 1155 C CA . GLY A 1 154 ? -26.604 6.194 4.863 1.00 68.50 154 GLY A CA 1
ATOM 1156 C C . GLY A 1 154 ? -26.941 4.834 5.475 1.00 68.50 154 GLY A C 1
ATOM 1157 O O . GLY A 1 154 ? -26.344 4.389 6.455 1.00 68.50 154 GLY A O 1
ATOM 1158 N N . ASN A 1 155 ? -27.946 4.172 4.902 1.00 64.12 155 ASN A N 1
ATOM 1159 C CA . ASN A 1 155 ? -28.435 2.917 5.460 1.00 64.12 155 ASN A CA 1
ATOM 1160 C C . ASN A 1 155 ? -27.582 1.719 5.011 1.00 64.12 155 ASN A C 1
ATOM 1162 O O . ASN A 1 155 ? -27.325 0.859 5.847 1.00 64.12 155 ASN A O 1
ATOM 1166 N N . ILE A 1 156 ? -27.118 1.643 3.746 1.00 68.88 156 ILE A N 1
ATOM 1167 C CA . ILE A 1 156 ? -26.261 0.547 3.234 1.00 68.88 156 ILE A CA 1
ATOM 1168 C C . ILE A 1 156 ? -25.495 0.979 1.947 1.00 68.88 156 ILE A C 1
ATOM 1170 O O . ILE A 1 156 ? -26.160 1.301 0.963 1.00 68.88 156 ILE A O 1
ATOM 1174 N N . PRO A 1 157 ? -24.142 0.922 1.891 1.00 61.41 157 PRO A N 1
ATOM 1175 C CA . PRO A 1 157 ? -23.246 0.725 3.026 1.00 61.41 157 PRO A CA 1
ATOM 1176 C C . PRO A 1 157 ? -23.307 1.928 3.974 1.00 61.41 157 PRO A C 1
ATOM 1178 O O . PRO A 1 157 ? -23.497 3.065 3.550 1.00 61.41 157 PRO A O 1
ATOM 1181 N N . LYS A 1 158 ? -23.172 1.654 5.274 1.00 81.31 158 LYS A N 1
ATOM 1182 C CA . LYS A 1 158 ? -23.107 2.686 6.308 1.00 81.31 158 LYS A CA 1
ATOM 1183 C C . LYS A 1 158 ? -21.796 3.456 6.142 1.00 81.31 158 LYS A C 1
ATOM 1185 O O . LYS A 1 158 ? -20.721 2.858 6.245 1.00 81.31 158 LYS A O 1
ATOM 1190 N N . MET A 1 159 ? -21.905 4.746 5.849 1.00 83.44 159 MET A N 1
ATOM 1191 C CA . MET A 1 159 ? -20.775 5.649 5.660 1.00 83.44 159 MET A CA 1
ATOM 1192 C C . MET A 1 159 ? -20.417 6.306 6.985 1.00 83.44 159 MET A C 1
ATOM 1194 O O . MET A 1 159 ? -21.281 6.509 7.841 1.00 83.44 159 MET A O 1
ATOM 1198 N N . TYR A 1 160 ? -19.141 6.624 7.140 1.00 86.81 160 TYR A N 1
ATOM 1199 C CA . TYR A 1 160 ? -18.583 7.307 8.293 1.00 86.81 160 TYR A CA 1
ATOM 1200 C C . TYR A 1 160 ? -17.797 8.524 7.815 1.00 86.81 160 TYR A C 1
ATOM 1202 O O . TYR A 1 160 ? -17.121 8.468 6.790 1.00 86.81 160 TYR A O 1
ATOM 1210 N N . ALA A 1 161 ? -17.874 9.608 8.575 1.00 80.06 161 ALA A N 1
ATOM 1211 C CA . ALA A 1 161 ? -17.067 10.805 8.382 1.00 80.06 161 ALA A CA 1
ATOM 1212 C C . ALA A 1 161 ? -16.628 11.346 9.741 1.00 80.06 161 ALA A C 1
ATOM 1214 O O . ALA A 1 161 ? -17.262 11.064 10.763 1.00 80.06 161 ALA A O 1
ATOM 1215 N N . LEU A 1 162 ? -15.561 12.144 9.765 1.00 77.38 162 LEU A N 1
ATOM 1216 C CA . LEU A 1 162 ? -15.240 12.921 10.958 1.00 77.38 162 LEU A CA 1
ATOM 1217 C C . LEU A 1 162 ? -16.356 13.936 11.208 1.00 77.38 162 LEU A C 1
ATOM 1219 O O . LEU A 1 162 ? -16.817 14.611 10.285 1.00 77.38 162 LEU A O 1
ATOM 1223 N N . ALA A 1 163 ? -16.784 14.047 12.463 1.00 69.19 163 ALA A N 1
ATOM 1224 C CA . ALA A 1 163 ? -17.634 15.140 12.887 1.00 69.19 163 ALA A CA 1
ATOM 1225 C C . ALA A 1 163 ? -16.829 16.427 12.680 1.00 69.19 163 ALA A C 1
ATOM 1227 O O . ALA A 1 163 ? -15.889 16.709 13.420 1.00 69.19 163 ALA A O 1
ATOM 1228 N N . ARG A 1 164 ? -17.138 17.179 11.619 1.00 56.56 164 ARG A N 1
ATOM 1229 C CA . ARG A 1 164 ? -16.592 18.523 11.460 1.00 56.56 164 ARG A CA 1
ATOM 1230 C C . ARG A 1 164 ? -17.006 19.307 12.698 1.00 56.56 164 ARG A C 1
ATOM 1232 O O . ARG A 1 164 ? -18.196 19.538 12.900 1.00 56.56 164 ARG A O 1
ATOM 1239 N N . GLU A 1 165 ? -16.034 19.744 13.495 1.00 44.81 165 GLU A N 1
ATOM 1240 C CA . GLU A 1 165 ? -16.227 20.972 14.250 1.00 44.81 165 GLU A CA 1
ATOM 1241 C C . GLU A 1 165 ? -16.535 22.031 13.193 1.00 44.81 165 GLU A C 1
ATOM 1243 O O . GLU A 1 165 ? -15.665 22.459 12.430 1.00 44.81 165 GLU A O 1
ATOM 1248 N N . GLU A 1 166 ? -17.808 22.408 13.085 1.00 35.72 166 GLU A N 1
ATOM 1249 C CA . GLU A 1 166 ? -18.126 23.749 12.641 1.00 35.72 166 GLU A CA 1
ATOM 1250 C C . GLU A 1 166 ? -17.333 24.661 13.569 1.00 35.72 166 GLU A C 1
ATOM 1252 O O . GLU A 1 166 ? -17.729 24.933 14.704 1.00 35.72 166 GLU A O 1
ATOM 1257 N N . VAL A 1 167 ? -16.175 25.118 13.091 1.00 35.53 167 VAL A N 1
ATOM 1258 C CA . VAL A 1 167 ? -15.635 26.388 13.532 1.00 35.53 167 VAL A CA 1
ATOM 1259 C C . VAL A 1 167 ? -16.789 27.346 13.298 1.00 35.53 167 VAL A C 1
ATOM 1261 O O . VAL A 1 167 ? -17.079 27.728 12.164 1.00 35.53 167 VAL A O 1
ATOM 1264 N N . LYS A 1 168 ? -17.510 27.654 14.379 1.00 33.44 168 LYS A N 1
ATOM 1265 C CA . LYS A 1 168 ? -18.323 28.850 14.485 1.00 33.44 168 LYS A CA 1
ATOM 1266 C C . LYS A 1 168 ? -17.367 29.992 14.184 1.00 33.44 168 LYS A C 1
ATOM 1268 O O . LYS A 1 168 ? -16.777 30.578 15.087 1.00 33.44 168 LYS A O 1
ATOM 1273 N N . ASP A 1 169 ? -17.245 30.320 12.905 1.00 33.78 169 ASP A N 1
ATOM 1274 C CA . ASP A 1 169 ? -16.930 31.656 12.447 1.00 33.78 169 ASP A CA 1
ATOM 1275 C C . ASP A 1 169 ? -18.134 32.496 12.889 1.00 33.78 169 ASP A C 1
ATOM 1277 O O . ASP A 1 169 ? -19.039 32.836 12.129 1.00 33.78 169 ASP A O 1
ATOM 1281 N N . ALA A 1 170 ? -18.167 32.804 14.187 1.00 37.50 170 ALA A N 1
ATOM 1282 C CA . ALA A 1 170 ? -18.883 33.938 14.720 1.00 37.50 170 ALA A CA 1
ATOM 1283 C C . ALA A 1 170 ? -18.163 35.182 14.191 1.00 37.50 170 ALA A C 1
ATOM 1285 O O . ALA A 1 170 ? -17.502 35.909 14.928 1.00 37.50 170 ALA A O 1
ATOM 1286 N N . ARG A 1 171 ? -18.283 35.429 12.881 1.00 37.84 171 ARG A N 1
ATOM 1287 C CA . ARG A 1 171 ? -18.119 36.769 12.336 1.00 37.84 171 ARG A CA 1
ATOM 1288 C C . ARG A 1 171 ? -19.316 37.563 12.815 1.00 37.84 171 ARG A C 1
ATOM 1290 O O . ARG A 1 171 ? -20.361 37.629 12.171 1.00 37.84 171 ARG A O 1
ATOM 1297 N N . SER A 1 172 ? -19.128 38.120 14.005 1.00 46.19 172 SER A N 1
ATOM 1298 C CA . SER A 1 172 ? -19.652 39.413 14.414 1.00 46.19 172 SER A CA 1
ATOM 1299 C C . SER A 1 172 ? -19.908 40.291 13.188 1.00 46.19 172 SER A C 1
ATOM 1301 O O . SER A 1 172 ? -18.979 40.825 12.582 1.00 46.19 172 SER A O 1
ATOM 1303 N N . SER A 1 173 ? -21.176 40.373 12.805 1.00 42.91 173 SER A N 1
ATOM 1304 C CA . SER A 1 173 ? -21.689 41.358 11.863 1.00 42.91 173 SER A CA 1
ATOM 1305 C C . SER A 1 173 ? -22.635 42.232 12.672 1.00 42.91 173 SER A C 1
ATOM 1307 O O . SER A 1 173 ? -23.824 41.942 12.801 1.00 42.91 173 SER A O 1
ATOM 1309 N N . SER A 1 174 ? -22.068 43.236 13.328 1.00 38.25 174 SER A N 1
ATOM 1310 C CA . SER A 1 174 ? -22.779 44.381 13.893 1.00 38.25 174 SER A CA 1
ATOM 1311 C C . SER A 1 174 ? -21.888 45.596 13.731 1.00 38.25 174 SER A C 1
ATOM 1313 O O . SER A 1 174 ? -20.686 45.459 14.054 1.00 38.25 174 SER A O 1
#

Nearest PDB structures (foldseek):
  5bpd-assembly1_D  TM=8.331E-01  e=3.128E-03  Pyrococcus furiosus
  6pco-assembly1_B  TM=7.535E-01  e=7.218E-03  Bordetella bronchiseptica
  3bfp-assembly1_A  TM=6.784E-01  e=1.862E-02  Campylobacter jejuni
  4m99-assembly1_B  TM=4.942E-01  e=5.166E-03  Neisseria gonorrhoeae FA 1090
  4m98-assembly1_A  TM=5.005E-01  e=3.128E-03  Neisseria gonorrhoeae FA 1090

pLDDT: mean 75.38, std 17.1, range [33.44, 95.19]

Mean predicted aligned error: 15.15 Å

Secondary structure (DSSP, 8-state):
--TT-EEES-EE-TT-EE-TT-EEES-EE-TT-EE-TT-EE-TT-EE-TT-EE-TT-EE-TT-EEPTT-EEPTT-EE-SEE-HHHHHHHHHHHHHHHHHTTT---HHHHHHHHHHHHHSEEEHHHHHHHHT--HHHHHHHHHHHHHTTSEEEE-SSSPEEEE------------